Protein AF-A0A0B6Z342-F1 (afdb_monomer_lite)

Structure (mmCIF, N/CA/C/O backbone):
data_AF-A0A0B6Z342-F1
#
_entry.id   AF-A0A0B6Z342-F1
#
loop_
_atom_site.group_PDB
_atom_site.id
_atom_site.type_symbol
_atom_site.label_atom_id
_atom_site.label_alt_id
_atom_site.label_comp_id
_atom_site.label_asym_id
_atom_site.label_entity_id
_atom_site.label_seq_id
_atom_site.pdbx_PDB_ins_code
_atom_site.Cartn_x
_atom_site.Cartn_y
_atom_site.Cartn_z
_atom_site.occupancy
_atom_site.B_iso_or_equiv
_atom_site.auth_seq_id
_atom_site.auth_comp_id
_atom_site.auth_asym_id
_atom_site.auth_atom_id
_atom_site.pdbx_PDB_model_num
ATOM 1 N N . LYS A 1 1 ? -11.551 -9.378 20.019 1.00 58.78 1 LYS A N 1
ATOM 2 C CA . LYS A 1 1 ? -10.659 -10.471 19.553 1.00 58.78 1 LYS A CA 1
ATOM 3 C C . LYS A 1 1 ? -10.304 -10.308 18.070 1.00 58.78 1 LYS A C 1
ATOM 5 O O . LYS A 1 1 ? -9.128 -10.139 17.795 1.00 58.78 1 LYS A O 1
ATOM 10 N N . ALA A 1 2 ? -11.274 -10.222 17.149 1.00 72.44 2 ALA A N 1
ATOM 11 C CA . ALA A 1 2 ? -11.023 -10.016 15.709 1.00 72.44 2 ALA A CA 1
ATOM 12 C C . ALA A 1 2 ? -10.082 -8.834 15.377 1.00 72.44 2 ALA A C 1
ATOM 14 O O . ALA A 1 2 ? -9.137 -8.999 14.617 1.00 72.44 2 ALA A O 1
ATOM 15 N N . CYS A 1 3 ? -10.254 -7.671 16.014 1.00 70.94 3 CYS A N 1
ATOM 16 C CA . CYS A 1 3 ? -9.403 -6.509 15.731 1.00 70.94 3 CYS A CA 1
ATOM 17 C C . CYS A 1 3 ? -7.931 -6.668 16.178 1.00 70.94 3 CYS A C 1
ATOM 19 O O . CYS A 1 3 ? -7.059 -6.019 15.614 1.00 70.94 3 CYS A O 1
ATOM 21 N N . ILE A 1 4 ? -7.639 -7.544 17.151 1.00 78.00 4 ILE A N 1
ATOM 22 C CA . ILE A 1 4 ? -6.253 -7.856 17.558 1.00 78.00 4 ILE A CA 1
ATOM 23 C C . ILE A 1 4 ? -5.572 -8.691 16.473 1.00 78.00 4 ILE A C 1
ATOM 25 O O . ILE A 1 4 ? -4.423 -8.438 16.131 1.00 78.00 4 ILE A O 1
ATOM 29 N N . VAL A 1 5 ? -6.305 -9.649 15.899 1.00 83.44 5 VAL A N 1
ATOM 30 C CA . VAL A 1 5 ? -5.823 -10.470 14.784 1.00 83.44 5 VAL A CA 1
ATOM 31 C C . VAL A 1 5 ? -5.508 -9.581 13.579 1.00 83.44 5 VAL A C 1
ATOM 33 O O . VAL A 1 5 ? -4.425 -9.682 13.020 1.00 83.44 5 VAL A O 1
ATOM 36 N N . ILE A 1 6 ? -6.394 -8.637 13.247 1.00 79.88 6 ILE A N 1
ATOM 37 C CA . ILE A 1 6 ? -6.175 -7.670 12.157 1.00 79.88 6 ILE A CA 1
ATOM 38 C C . ILE A 1 6 ? -4.926 -6.803 12.409 1.00 79.88 6 ILE A C 1
ATOM 40 O O . ILE A 1 6 ? -4.119 -6.629 11.500 1.00 79.88 6 ILE A O 1
ATOM 44 N N . ALA A 1 7 ? -4.714 -6.308 13.638 1.00 80.62 7 ALA A N 1
ATOM 45 C CA . ALA A 1 7 ? -3.488 -5.576 13.982 1.00 80.62 7 ALA A CA 1
ATOM 46 C C . ALA A 1 7 ? -2.222 -6.428 13.804 1.00 80.62 7 ALA A C 1
ATOM 48 O O . ALA A 1 7 ? -1.232 -5.941 13.264 1.00 80.62 7 ALA A O 1
ATOM 49 N N . ALA A 1 8 ? -2.257 -7.694 14.232 1.00 85.19 8 ALA A N 1
ATOM 50 C CA . ALA A 1 8 ? -1.132 -8.611 14.074 1.00 85.19 8 ALA A CA 1
ATOM 51 C C . ALA A 1 8 ? -0.810 -8.863 12.592 1.00 85.19 8 ALA A C 1
ATOM 53 O O . ALA A 1 8 ? 0.356 -8.808 12.206 1.00 85.19 8 ALA A O 1
ATOM 54 N N . PHE A 1 9 ? -1.835 -9.052 11.753 1.00 86.00 9 PHE A N 1
ATOM 55 C CA . PHE A 1 9 ? -1.659 -9.173 10.305 1.00 86.00 9 PHE A CA 1
ATOM 56 C C . PHE A 1 9 ? -1.053 -7.910 9.687 1.00 86.00 9 PHE A C 1
ATOM 58 O O . PHE A 1 9 ? -0.141 -8.028 8.880 1.00 86.00 9 PHE A O 1
ATOM 65 N N . PHE A 1 10 ? -1.480 -6.707 10.087 1.00 82.50 10 PHE A N 1
ATOM 66 C CA . PHE A 1 10 ? -0.874 -5.474 9.569 1.00 82.50 10 PHE A CA 1
ATOM 67 C C . PHE A 1 10 ? 0.601 -5.323 9.940 1.00 82.50 10 PHE A C 1
ATOM 69 O O . PHE A 1 10 ? 1.393 -4.907 9.098 1.00 82.50 10 PHE A O 1
ATOM 76 N N . ILE A 1 11 ? 0.983 -5.695 11.164 1.00 87.25 11 ILE A N 1
ATOM 77 C CA . ILE A 1 11 ? 2.387 -5.672 11.591 1.00 87.25 11 ILE A CA 1
ATOM 78 C C . ILE A 1 11 ? 3.203 -6.696 10.791 1.00 87.25 11 ILE A C 1
ATOM 80 O O . ILE A 1 11 ? 4.267 -6.353 10.282 1.00 87.25 11 ILE A O 1
ATOM 84 N N . ALA A 1 12 ? 2.700 -7.924 10.630 1.00 89.75 12 ALA A N 1
ATOM 85 C CA . ALA A 1 12 ? 3.369 -8.954 9.836 1.00 89.75 12 ALA A CA 1
ATOM 86 C C . ALA A 1 12 ? 3.547 -8.519 8.370 1.00 89.75 12 ALA A C 1
ATOM 88 O O . ALA A 1 12 ? 4.659 -8.565 7.848 1.00 89.75 12 ALA A O 1
ATOM 89 N N . SER A 1 13 ? 2.487 -8.006 7.738 1.00 86.25 13 SER A N 1
ATOM 90 C CA . SER A 1 13 ? 2.534 -7.487 6.367 1.00 86.25 13 SER A CA 1
ATOM 91 C C . SER A 1 13 ? 3.505 -6.318 6.215 1.00 86.25 13 SER A C 1
ATOM 93 O O . SER A 1 13 ? 4.182 -6.225 5.194 1.00 86.25 13 SER A O 1
ATOM 95 N N . ALA A 1 14 ? 3.617 -5.444 7.220 1.00 85.94 14 ALA A N 1
ATOM 96 C CA . ALA A 1 14 ? 4.580 -4.349 7.203 1.00 85.94 14 ALA A CA 1
ATOM 97 C C . ALA A 1 14 ? 6.030 -4.855 7.169 1.00 85.94 14 ALA A C 1
ATOM 99 O O . ALA A 1 14 ? 6.818 -4.376 6.355 1.00 85.94 14 ALA A O 1
ATOM 100 N N . PHE A 1 15 ? 6.372 -5.854 7.990 1.00 89.44 15 PHE A N 1
ATOM 101 C CA . PHE A 1 15 ? 7.701 -6.472 7.953 1.00 89.44 15 PHE A CA 1
ATOM 102 C C . PHE A 1 15 ? 7.983 -7.146 6.609 1.00 89.44 15 PHE A C 1
ATOM 104 O O . PHE A 1 15 ? 9.066 -6.964 6.058 1.00 89.44 15 PHE A O 1
ATOM 111 N N . SER A 1 16 ? 7.012 -7.876 6.053 1.00 90.00 16 SER A N 1
ATOM 112 C CA . SER A 1 16 ? 7.158 -8.513 4.740 1.00 90.00 16 SER A CA 1
ATOM 113 C C . SER A 1 16 ? 7.351 -7.500 3.609 1.00 90.00 16 SER A C 1
ATOM 115 O O . SER A 1 16 ? 8.178 -7.733 2.732 1.00 90.00 16 SER A O 1
ATOM 117 N N . LEU A 1 17 ? 6.633 -6.371 3.637 1.00 85.50 17 LEU A N 1
ATOM 118 C CA . LEU A 1 17 ? 6.789 -5.287 2.662 1.00 85.50 17 LEU A CA 1
ATOM 119 C C . LEU A 1 17 ? 8.173 -4.652 2.745 1.00 85.50 17 LEU A C 1
ATOM 121 O O . LEU A 1 17 ? 8.848 -4.546 1.728 1.00 85.50 17 LEU A O 1
ATOM 125 N N . VAL A 1 18 ? 8.620 -4.288 3.950 1.00 88.50 18 VAL A N 1
ATOM 126 C CA . VAL A 1 18 ? 9.953 -3.705 4.146 1.00 88.50 18 VAL A CA 1
ATOM 127 C C . VAL A 1 18 ? 11.033 -4.684 3.695 1.00 88.50 18 VAL A C 1
ATOM 129 O O . VAL A 1 18 ? 11.907 -4.299 2.928 1.00 88.50 18 VAL A O 1
ATOM 132 N N . TYR A 1 19 ? 10.936 -5.957 4.090 1.00 89.00 19 TYR A N 1
ATOM 133 C CA . TYR A 1 19 ? 11.877 -6.992 3.666 1.00 89.00 19 TYR A CA 1
ATOM 134 C C . TYR A 1 19 ? 11.914 -7.146 2.141 1.00 89.00 19 TYR A C 1
ATOM 136 O O . TYR A 1 19 ? 12.997 -7.138 1.558 1.00 89.00 19 TYR A O 1
ATOM 144 N N . LYS A 1 20 ? 10.747 -7.228 1.485 1.00 84.56 20 LYS A N 1
ATOM 145 C CA . LYS A 1 20 ? 10.655 -7.333 0.023 1.00 84.56 20 LYS A CA 1
ATOM 146 C C . LYS A 1 20 ? 11.266 -6.111 -0.661 1.00 84.56 20 LYS A C 1
ATOM 148 O O . LYS A 1 20 ? 12.050 -6.284 -1.582 1.00 84.56 20 LYS A O 1
ATOM 153 N N . SER A 1 21 ? 10.960 -4.900 -0.199 1.00 85.00 21 SER A N 1
ATOM 154 C CA . SER A 1 21 ? 11.511 -3.667 -0.770 1.00 85.00 21 SER A CA 1
ATOM 155 C C . SER A 1 21 ? 13.015 -3.532 -0.548 1.00 85.00 21 SER A C 1
ATOM 157 O O . SER A 1 21 ? 13.714 -3.057 -1.433 1.00 85.00 21 SER A O 1
ATOM 159 N N . THR A 1 22 ? 13.535 -3.961 0.606 1.00 86.56 22 THR A N 1
ATOM 160 C CA . THR A 1 22 ? 14.983 -3.979 0.857 1.00 86.56 22 THR A CA 1
ATOM 161 C C . THR A 1 22 ? 15.681 -5.015 -0.017 1.00 86.56 22 THR A C 1
ATOM 163 O O . THR A 1 22 ? 16.715 -4.698 -0.594 1.00 86.56 22 THR A O 1
ATOM 166 N N . LYS A 1 23 ? 15.112 -6.221 -0.164 1.00 84.06 23 LYS A N 1
ATOM 167 C CA . LYS A 1 23 ? 15.653 -7.241 -1.071 1.00 84.06 23 LYS A CA 1
ATOM 168 C C . LYS A 1 23 ? 15.648 -6.739 -2.515 1.00 84.06 23 LYS A C 1
ATOM 170 O O . LYS A 1 23 ? 16.677 -6.814 -3.167 1.00 84.06 23 LYS A O 1
ATOM 175 N N . ALA A 1 24 ? 14.541 -6.140 -2.953 1.00 79.38 24 ALA A N 1
ATOM 176 C CA . ALA A 1 24 ? 14.407 -5.553 -4.283 1.00 79.38 24 ALA A CA 1
ATOM 177 C C . ALA A 1 24 ? 15.399 -4.413 -4.547 1.00 79.38 24 ALA A C 1
ATOM 179 O O . ALA A 1 24 ? 15.652 -4.118 -5.698 1.00 79.38 24 ALA A O 1
ATOM 180 N N . LEU A 1 25 ? 15.940 -3.758 -3.512 1.00 80.44 25 LEU A N 1
ATOM 181 C CA . LEU A 1 25 ? 16.964 -2.719 -3.658 1.00 80.44 25 LEU A CA 1
ATOM 182 C C . LEU A 1 25 ? 18.397 -3.280 -3.611 1.00 80.44 25 LEU A C 1
ATOM 184 O O . LEU A 1 25 ? 19.319 -2.638 -4.108 1.00 80.44 25 LEU A O 1
ATOM 188 N N . ALA A 1 26 ? 18.590 -4.416 -2.934 1.00 78.31 26 ALA A N 1
ATOM 189 C CA . ALA A 1 26 ? 19.896 -5.010 -2.647 1.00 78.31 26 ALA A CA 1
ATOM 190 C C . ALA A 1 26 ? 20.324 -6.028 -3.706 1.00 78.31 26 ALA A C 1
ATOM 192 O O . ALA A 1 26 ? 21.484 -6.030 -4.112 1.00 78.31 26 ALA A O 1
ATOM 193 N N . ASP A 1 27 ? 19.390 -6.858 -4.159 1.00 72.38 27 ASP A N 1
ATOM 194 C CA . ASP A 1 27 ? 19.562 -7.629 -5.374 1.00 72.38 27 ASP A CA 1
ATOM 195 C C . ASP A 1 27 ? 19.012 -6.773 -6.518 1.00 72.38 27 ASP A C 1
ATOM 197 O O . ASP A 1 27 ? 17.816 -6.481 -6.561 1.00 72.38 27 ASP A O 1
ATOM 201 N N . ASP A 1 28 ? 19.879 -6.384 -7.461 1.00 58.62 28 ASP A N 1
ATOM 202 C CA . ASP A 1 28 ? 19.474 -6.020 -8.827 1.00 58.62 28 ASP A CA 1
ATOM 203 C C . ASP A 1 28 ? 18.939 -7.308 -9.475 1.00 58.62 28 ASP A C 1
ATOM 205 O O . ASP A 1 28 ? 19.559 -7.890 -10.365 1.00 58.62 28 ASP A O 1
ATOM 209 N N . GLU A 1 29 ? 17.835 -7.841 -8.939 1.00 51.72 29 GLU A N 1
ATOM 210 C CA . GLU A 1 29 ? 17.063 -8.924 -9.526 1.00 51.72 29 GLU A CA 1
ATOM 211 C C . GLU A 1 29 ? 16.464 -8.336 -10.803 1.00 51.72 29 GLU A C 1
ATOM 213 O O . GLU A 1 29 ? 15.310 -7.914 -10.885 1.00 51.72 29 GLU A O 1
ATOM 218 N N . ARG A 1 30 ? 17.310 -8.298 -11.835 1.00 49.81 30 ARG A N 1
ATOM 219 C CA . ARG A 1 30 ? 16.904 -8.442 -13.218 1.00 49.81 30 ARG A CA 1
ATOM 220 C C . ARG A 1 30 ? 16.140 -9.753 -13.277 1.00 49.81 30 ARG A C 1
ATOM 222 O O . ARG A 1 30 ? 16.723 -10.800 -13.552 1.00 49.81 30 ARG A O 1
ATOM 229 N N . GLU A 1 31 ? 14.850 -9.703 -12.964 1.00 48.47 31 GLU A N 1
ATOM 230 C CA . GLU A 1 31 ? 13.886 -10.731 -13.335 1.00 48.47 31 GLU A CA 1
ATOM 231 C C . GLU A 1 31 ? 13.848 -10.775 -14.866 1.00 48.47 31 GLU A C 1
ATOM 233 O O . GLU A 1 31 ? 12.974 -10.226 -15.533 1.00 48.47 31 GLU A O 1
ATOM 238 N N . ASN A 1 32 ? 14.876 -11.407 -15.423 1.00 46.72 32 ASN A N 1
ATOM 239 C CA . ASN A 1 32 ? 14.887 -11.991 -16.742 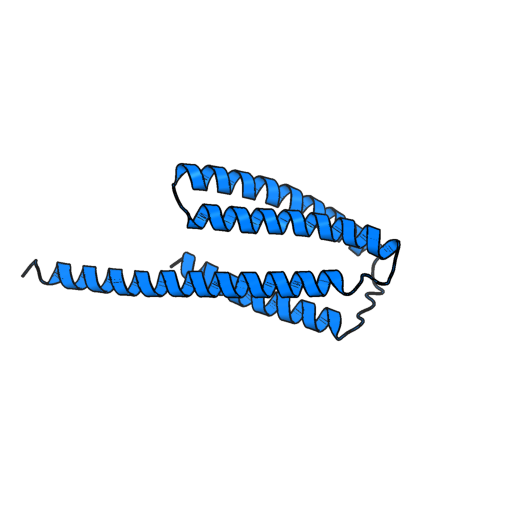1.00 46.72 32 ASN A CA 1
ATOM 240 C C . ASN A 1 32 ? 14.091 -13.287 -16.646 1.00 46.72 32 ASN A C 1
ATOM 242 O O . ASN A 1 32 ? 14.671 -14.357 -16.745 1.00 46.72 32 ASN A O 1
ATOM 246 N N . GLU A 1 33 ? 12.793 -13.204 -16.395 1.00 47.91 33 GLU A N 1
ATOM 247 C CA . GLU A 1 33 ? 11.887 -14.323 -16.608 1.00 47.91 33 GLU A CA 1
ATOM 248 C C . GLU A 1 33 ? 10.462 -13.762 -16.725 1.00 47.91 33 GLU A C 1
ATOM 250 O O . GLU A 1 33 ? 9.907 -13.184 -15.795 1.00 47.91 33 GLU A O 1
ATOM 255 N N . GLU A 1 34 ? 9.920 -13.911 -17.939 1.00 54.53 34 GLU A N 1
ATOM 256 C CA . GLU A 1 34 ? 8.505 -13.789 -18.302 1.00 54.53 34 GLU A CA 1
ATOM 257 C C . GLU A 1 34 ? 7.930 -12.361 -18.443 1.00 54.53 34 GLU A C 1
ATOM 259 O O . GLU A 1 34 ? 7.086 -11.908 -17.670 1.00 54.53 34 GLU A O 1
ATOM 264 N N . GLU A 1 35 ? 8.280 -11.678 -19.544 1.00 59.97 35 GLU A N 1
ATOM 265 C CA . GLU A 1 35 ? 7.536 -10.501 -20.045 1.00 59.97 35 GLU A CA 1
ATOM 266 C C . GLU A 1 35 ? 6.018 -10.789 -20.140 1.00 59.97 35 GLU A C 1
ATOM 268 O O . GLU A 1 35 ? 5.198 -9.931 -19.815 1.00 59.97 35 GLU A O 1
ATOM 273 N N . GLU A 1 36 ? 5.631 -12.031 -20.463 1.00 62.06 36 GLU A N 1
ATOM 274 C CA . GLU A 1 36 ? 4.231 -12.480 -20.465 1.00 62.06 36 GLU A CA 1
ATOM 275 C C . GLU A 1 36 ? 3.597 -12.515 -19.063 1.00 62.06 36 GLU A C 1
ATOM 277 O O . GLU A 1 36 ? 2.464 -12.054 -18.884 1.00 62.06 36 GLU A O 1
ATOM 282 N N . ALA A 1 37 ? 4.318 -12.994 -18.043 1.00 67.06 37 ALA A N 1
ATOM 283 C CA . ALA A 1 37 ? 3.823 -12.990 -16.667 1.00 67.06 37 ALA A CA 1
ATOM 284 C C . ALA A 1 37 ? 3.725 -11.569 -16.110 1.00 67.06 37 ALA A C 1
ATOM 286 O O . ALA A 1 37 ? 2.791 -11.266 -15.363 1.00 67.06 37 ALA A O 1
ATOM 287 N N . ARG A 1 38 ? 4.627 -10.666 -16.515 1.00 68.81 38 ARG A N 1
ATOM 288 C CA . ARG A 1 38 ? 4.551 -9.246 -16.148 1.00 68.81 38 ARG A CA 1
ATOM 289 C C . ARG A 1 38 ? 3.289 -8.588 -16.690 1.00 68.81 38 ARG A C 1
ATOM 291 O O . ARG A 1 38 ? 2.579 -7.958 -15.913 1.00 68.81 38 ARG A O 1
ATOM 298 N N . ILE A 1 39 ? 2.947 -8.810 -17.961 1.00 74.12 39 ILE A N 1
ATOM 299 C CA . ILE A 1 39 ? 1.706 -8.283 -18.560 1.00 74.12 39 ILE A CA 1
ATOM 300 C C . ILE A 1 39 ? 0.469 -8.828 -17.828 1.00 74.12 39 ILE A C 1
ATOM 302 O O . ILE A 1 39 ? -0.463 -8.079 -17.528 1.00 74.12 39 ILE A O 1
ATOM 306 N N . MET A 1 40 ? 0.455 -10.122 -17.488 1.00 77.81 40 MET A N 1
ATOM 307 C CA . MET A 1 40 ? -0.672 -10.723 -16.766 1.00 77.81 40 MET A CA 1
ATOM 308 C C . MET A 1 40 ? -0.798 -10.183 -15.333 1.00 77.81 40 MET A C 1
ATOM 310 O O . MET A 1 40 ? -1.907 -9.915 -14.865 1.00 77.81 40 MET A O 1
ATOM 314 N N . THR A 1 41 ? 0.328 -9.985 -14.647 1.00 80.56 41 THR A N 1
ATOM 315 C CA . THR A 1 41 ? 0.371 -9.436 -13.284 1.00 80.56 41 THR A CA 1
ATOM 316 C C . THR A 1 41 ? -0.049 -7.969 -13.263 1.00 80.56 41 THR A C 1
ATOM 318 O O . THR A 1 41 ? -0.764 -7.549 -12.354 1.00 80.56 41 THR A O 1
ATOM 321 N N . ASP A 1 42 ? 0.327 -7.206 -14.286 1.00 80.81 42 ASP A N 1
ATOM 322 C CA . ASP A 1 42 ? -0.033 -5.801 -14.445 1.00 80.81 42 ASP A CA 1
ATOM 323 C C . ASP A 1 42 ? -1.539 -5.619 -14.701 1.00 80.81 42 ASP A C 1
ATOM 325 O O . ASP A 1 42 ? -2.227 -4.892 -13.978 1.00 80.81 42 ASP A O 1
ATOM 329 N N . ALA A 1 43 ? -2.105 -6.397 -15.631 1.00 84.06 43 ALA A N 1
ATOM 330 C CA . ALA A 1 43 ? -3.548 -6.430 -15.873 1.00 84.06 43 ALA A CA 1
ATOM 331 C C . ALA A 1 43 ? -4.335 -6.866 -14.622 1.00 84.06 43 ALA A C 1
ATOM 333 O O . ALA A 1 43 ? -5.383 -6.296 -14.297 1.00 84.06 43 ALA A O 1
ATOM 334 N N . PHE A 1 44 ? -3.818 -7.852 -13.882 1.00 86.38 44 PHE A N 1
ATOM 335 C CA . PHE A 1 44 ? -4.408 -8.293 -12.621 1.00 86.38 44 PHE A CA 1
ATOM 336 C C . PHE A 1 44 ? -4.307 -7.221 -11.524 1.00 86.38 44 PHE A C 1
ATOM 338 O O . PHE A 1 44 ? -5.264 -7.028 -10.771 1.00 86.38 44 PHE A O 1
ATOM 345 N N . SER A 1 45 ? -3.197 -6.480 -11.454 1.00 87.19 45 SER A N 1
ATOM 346 C CA . SER A 1 45 ? -3.008 -5.350 -10.536 1.00 87.19 45 SER A CA 1
ATOM 347 C C . SER A 1 45 ? -3.999 -4.223 -10.825 1.00 87.19 45 SER A C 1
ATOM 349 O O . SER A 1 45 ? -4.664 -3.740 -9.907 1.00 87.19 45 SER A O 1
ATOM 351 N N . ALA A 1 46 ? -4.192 -3.865 -12.099 1.00 86.69 46 ALA A N 1
ATOM 352 C CA . ALA A 1 46 ? -5.190 -2.883 -12.514 1.00 86.69 46 ALA A CA 1
ATOM 353 C C . ALA A 1 46 ? -6.612 -3.323 -12.124 1.00 86.69 46 ALA A C 1
ATOM 355 O O . ALA A 1 46 ? -7.371 -2.546 -11.537 1.00 86.69 46 ALA A O 1
ATOM 356 N N . PHE A 1 47 ? -6.966 -4.589 -12.377 1.00 89.88 47 PHE A N 1
ATOM 357 C CA . PHE A 1 47 ? -8.256 -5.148 -11.968 1.00 89.88 47 PHE A CA 1
ATOM 358 C C . PHE A 1 47 ? -8.434 -5.118 -10.443 1.00 89.88 47 PHE A C 1
ATOM 360 O O . PHE A 1 47 ? -9.472 -4.680 -9.942 1.00 89.88 47 PHE A O 1
ATOM 367 N N . CYS A 1 48 ? -7.404 -5.513 -9.692 1.00 88.00 48 CYS A N 1
ATOM 368 C CA . CYS A 1 48 ? -7.390 -5.451 -8.234 1.00 88.00 48 CYS A CA 1
ATOM 369 C C . CYS A 1 48 ? -7.560 -4.009 -7.725 1.00 88.00 48 CYS A C 1
ATOM 371 O O . CYS A 1 48 ? -8.341 -3.777 -6.804 1.00 88.00 48 CYS A O 1
ATOM 373 N N . GLY A 1 49 ? -6.920 -3.029 -8.371 1.00 87.62 49 GLY A N 1
ATOM 374 C CA . GLY A 1 49 ? -7.082 -1.602 -8.086 1.00 87.62 49 GLY A CA 1
ATOM 375 C C . GLY A 1 49 ? -8.523 -1.119 -8.272 1.00 87.62 49 GLY A C 1
ATOM 376 O O . GLY A 1 49 ? -9.071 -0.455 -7.389 1.00 87.62 49 GLY A O 1
ATOM 377 N N . VAL A 1 50 ? -9.187 -1.516 -9.365 1.00 90.75 50 VAL A N 1
ATOM 378 C CA . VAL A 1 50 ? -10.612 -1.209 -9.606 1.00 90.75 50 VAL A CA 1
ATOM 379 C C . VAL A 1 50 ? -11.498 -1.833 -8.526 1.00 90.75 50 VAL A C 1
ATOM 381 O O . VAL A 1 50 ? -12.352 -1.155 -7.950 1.00 90.75 50 VAL A O 1
ATOM 384 N N . VAL A 1 51 ? -11.286 -3.111 -8.206 1.00 89.81 51 VAL A N 1
ATOM 385 C CA . VAL A 1 51 ? -12.044 -3.799 -7.150 1.00 89.81 51 VAL A CA 1
ATOM 386 C C . VAL A 1 51 ? -11.818 -3.123 -5.792 1.00 89.81 51 VAL A C 1
ATOM 388 O O . VAL A 1 51 ? -12.779 -2.878 -5.059 1.00 89.81 51 VAL A O 1
ATOM 391 N N . ALA A 1 52 ? -10.579 -2.742 -5.471 1.00 87.88 52 ALA A N 1
ATOM 392 C CA . ALA A 1 52 ? -10.236 -2.030 -4.243 1.00 87.88 52 ALA A CA 1
ATOM 393 C C . ALA A 1 52 ? -10.919 -0.656 -4.157 1.00 87.88 52 ALA A C 1
ATOM 395 O O . ALA A 1 52 ? -11.379 -0.276 -3.080 1.00 87.88 52 ALA A O 1
ATOM 396 N N . LEU A 1 53 ? -11.068 0.056 -5.277 1.00 91.25 53 LEU A N 1
ATOM 397 C CA . LEU A 1 53 ? -11.797 1.325 -5.348 1.00 91.25 53 LEU A CA 1
ATOM 398 C C . LEU A 1 53 ? -13.291 1.151 -5.015 1.00 91.25 53 LEU A C 1
ATOM 400 O O . LEU A 1 53 ? -13.872 1.947 -4.267 1.00 91.25 53 LEU A O 1
ATOM 404 N N . ILE A 1 54 ? -13.911 0.081 -5.525 1.00 89.38 54 ILE A N 1
ATOM 405 C CA . ILE A 1 54 ? -15.310 -0.267 -5.229 1.00 89.38 54 ILE A CA 1
ATOM 406 C C . ILE A 1 54 ? -15.453 -0.595 -3.739 1.00 89.38 54 ILE A C 1
ATOM 408 O O . ILE A 1 54 ? -16.317 -0.038 -3.057 1.00 89.38 54 ILE A O 1
ATOM 412 N N . VAL A 1 55 ? -14.565 -1.437 -3.202 1.00 86.44 55 VAL A N 1
ATOM 413 C CA . VAL A 1 55 ? -14.559 -1.803 -1.780 1.00 86.44 55 VAL A CA 1
ATOM 414 C C . VAL A 1 55 ? -14.344 -0.574 -0.891 1.00 86.44 55 VAL A C 1
ATOM 416 O O . VAL A 1 55 ? -15.052 -0.419 0.103 1.00 86.44 55 VAL A O 1
ATOM 419 N N . ALA A 1 56 ? -13.428 0.332 -1.244 1.00 88.31 56 ALA A N 1
ATOM 420 C CA . ALA A 1 56 ? -13.193 1.575 -0.510 1.00 88.31 56 ALA A CA 1
ATOM 421 C C . ALA A 1 56 ? -14.455 2.449 -0.459 1.00 88.31 56 ALA A C 1
ATOM 423 O O . ALA A 1 56 ? -14.833 2.936 0.607 1.00 88.31 56 ALA A O 1
ATOM 424 N N . SER A 1 57 ? -15.161 2.573 -1.585 1.00 89.06 57 SER A N 1
ATOM 425 C CA . SER A 1 57 ? -16.415 3.329 -1.686 1.00 89.06 57 SER A CA 1
ATOM 426 C C . SER A 1 57 ? -17.511 2.734 -0.790 1.00 89.06 57 SER A C 1
ATOM 428 O O . SER A 1 57 ? -18.192 3.457 -0.056 1.00 89.06 57 SER A O 1
ATOM 430 N N . VAL A 1 58 ? -17.632 1.402 -0.775 1.00 86.62 58 VAL A N 1
ATOM 431 C CA . VAL A 1 58 ? -18.545 0.676 0.120 1.00 86.62 58 VAL A CA 1
ATOM 432 C C . VAL A 1 58 ? -18.157 0.889 1.589 1.00 86.62 58 VAL A C 1
ATOM 434 O O . VAL A 1 58 ? -19.022 1.205 2.408 1.00 86.62 58 VAL A O 1
ATOM 437 N N . LYS A 1 59 ? -16.866 0.807 1.938 1.00 85.19 59 LYS A N 1
ATOM 438 C CA . LYS A 1 59 ? -16.379 1.061 3.305 1.00 85.19 59 LYS A CA 1
ATOM 439 C C . LYS A 1 59 ? -16.655 2.499 3.764 1.00 85.19 59 LYS A C 1
ATOM 441 O O . LYS A 1 59 ? -17.067 2.681 4.909 1.00 85.19 59 LYS A O 1
ATOM 446 N N . VAL A 1 60 ? -16.540 3.507 2.891 1.00 87.12 60 VAL A N 1
ATOM 447 C CA . VAL A 1 60 ? -16.929 4.896 3.217 1.00 87.12 60 VAL A CA 1
ATOM 448 C C . VAL A 1 60 ? -18.426 4.994 3.500 1.00 87.12 60 VAL A C 1
ATOM 450 O O . VAL A 1 60 ? -18.825 5.637 4.475 1.00 87.12 60 VAL A O 1
ATOM 453 N N . TYR A 1 61 ? -19.260 4.349 2.679 1.00 85.75 61 TYR A N 1
ATOM 454 C CA . TYR A 1 61 ? -20.708 4.325 2.885 1.00 85.75 61 TYR A CA 1
ATOM 455 C C . TYR A 1 61 ? -21.076 3.691 4.236 1.00 85.75 61 TYR A C 1
ATOM 457 O O . TYR A 1 61 ? -21.815 4.294 5.021 1.00 85.75 61 TYR A O 1
ATOM 465 N N . LEU A 1 62 ? -20.495 2.528 4.558 1.00 83.31 62 LEU A N 1
ATOM 466 C CA . LEU A 1 62 ? -20.668 1.890 5.865 1.00 83.31 62 LEU A CA 1
ATOM 467 C C . LEU A 1 62 ? -20.117 2.766 6.998 1.00 83.31 62 LEU A C 1
ATOM 469 O O . LEU A 1 62 ? -20.756 2.884 8.040 1.00 83.31 62 LEU A O 1
ATOM 473 N N . GLY A 1 63 ? -18.975 3.426 6.800 1.00 82.81 63 GLY A N 1
ATOM 474 C CA . GLY A 1 63 ? -18.317 4.247 7.817 1.00 82.81 63 GLY A CA 1
ATOM 475 C C . GLY A 1 63 ? -19.160 5.451 8.221 1.00 82.81 63 GLY A C 1
ATOM 476 O O . GLY A 1 63 ? -19.248 5.771 9.407 1.00 82.81 63 GLY A O 1
ATOM 477 N N . ARG A 1 64 ? -19.850 6.061 7.251 1.00 82.75 64 ARG A N 1
ATOM 478 C CA . ARG A 1 64 ? -20.819 7.140 7.490 1.00 82.75 64 ARG A CA 1
ATOM 479 C C . ARG A 1 64 ? -22.091 6.641 8.173 1.00 82.75 64 ARG A C 1
ATOM 481 O O . ARG A 1 64 ? -22.596 7.322 9.058 1.00 82.75 64 ARG A O 1
ATOM 488 N N . ARG A 1 65 ? -22.598 5.459 7.806 1.00 85.81 65 ARG A N 1
ATOM 489 C CA . ARG A 1 65 ? -23.805 4.875 8.424 1.00 85.81 65 ARG A CA 1
ATOM 490 C C . ARG A 1 65 ? -23.580 4.401 9.861 1.00 85.81 65 ARG A C 1
ATOM 492 O O . ARG A 1 65 ? -24.454 4.592 10.695 1.00 85.81 65 ARG A O 1
ATOM 499 N N . LEU A 1 66 ? -22.416 3.823 10.150 1.00 80.25 66 LEU A N 1
ATOM 500 C CA . LEU A 1 66 ? -22.032 3.318 11.475 1.00 80.25 66 LEU A CA 1
ATOM 501 C C . LEU A 1 66 ? -21.368 4.386 12.361 1.00 80.25 66 LEU A C 1
ATOM 503 O O . LEU A 1 66 ? -21.018 4.091 13.500 1.00 80.25 66 LEU A O 1
ATOM 507 N N . ASN A 1 67 ? -21.155 5.604 11.842 1.00 80.62 67 ASN A N 1
ATOM 508 C CA . ASN A 1 67 ? -20.462 6.708 12.520 1.00 80.62 67 ASN A CA 1
ATOM 509 C C . ASN A 1 67 ? -19.091 6.296 13.107 1.00 80.62 67 ASN A C 1
ATOM 511 O O . ASN A 1 67 ? -18.664 6.747 14.171 1.00 80.62 67 ASN A O 1
ATOM 515 N N . SER A 1 68 ? -18.394 5.393 12.407 1.00 75.00 68 SER A N 1
ATOM 516 C CA . SER A 1 68 ? -17.163 4.765 12.890 1.00 75.00 68 SER A CA 1
ATOM 517 C C . SER A 1 68 ? -15.936 5.396 12.241 1.00 75.00 68 SER A C 1
ATOM 519 O O . SER A 1 68 ? -15.625 5.155 11.072 1.00 75.00 68 SER A O 1
ATOM 521 N N . ARG A 1 69 ? -15.187 6.175 13.031 1.00 74.56 69 ARG A N 1
ATOM 522 C CA . ARG A 1 69 ? -13.923 6.804 12.602 1.00 74.56 69 ARG A CA 1
ATOM 523 C C . ARG A 1 69 ? -12.853 5.782 12.201 1.00 74.56 69 ARG A C 1
ATOM 525 O O . ARG A 1 69 ? -12.048 6.056 11.312 1.00 74.56 69 ARG A O 1
ATOM 532 N N . ALA A 1 70 ? -12.862 4.601 12.822 1.00 75.19 70 ALA A N 1
ATOM 533 C CA . ALA A 1 70 ? -11.942 3.515 12.487 1.00 75.19 70 ALA A CA 1
ATOM 534 C C . ALA A 1 70 ? -12.208 2.963 11.078 1.00 75.19 70 ALA A C 1
ATOM 536 O O . ALA A 1 70 ? -11.275 2.823 10.292 1.00 75.19 70 ALA A O 1
ATOM 537 N N . LEU A 1 71 ? -13.482 2.738 10.728 1.00 75.25 71 LEU A N 1
ATOM 538 C CA . LEU A 1 71 ? -13.860 2.233 9.405 1.00 75.25 71 LEU A CA 1
ATOM 539 C C . LEU A 1 71 ? -13.574 3.261 8.300 1.00 75.25 71 LEU A C 1
ATOM 541 O O . LEU A 1 71 ? -13.142 2.914 7.204 1.00 75.25 71 LEU A O 1
ATOM 545 N N . LEU A 1 72 ? -13.773 4.545 8.602 1.00 79.56 72 LEU A N 1
ATOM 546 C CA . LEU A 1 72 ? -13.499 5.635 7.668 1.00 79.56 72 LEU A CA 1
ATOM 547 C C . LEU A 1 72 ? -11.992 5.763 7.379 1.00 79.56 72 LEU A C 1
ATOM 549 O O . LEU A 1 72 ? -11.602 5.970 6.235 1.00 79.56 72 LEU A O 1
ATOM 553 N N . THR A 1 73 ? -11.147 5.541 8.390 1.00 80.44 73 THR A N 1
ATOM 554 C CA . THR A 1 73 ? -9.682 5.514 8.230 1.00 80.44 73 THR A CA 1
ATOM 555 C C . THR A 1 73 ? -9.233 4.313 7.388 1.00 80.44 73 THR A C 1
ATOM 557 O O . THR A 1 73 ? -8.436 4.479 6.470 1.00 80.44 73 THR A O 1
ATOM 560 N N . ASP A 1 74 ? -9.803 3.126 7.624 1.00 82.19 74 ASP A N 1
ATOM 561 C CA . ASP A 1 74 ? -9.553 1.920 6.811 1.00 82.19 74 ASP A CA 1
ATOM 562 C C . ASP A 1 74 ? -9.957 2.111 5.334 1.00 82.19 74 ASP A C 1
ATOM 564 O O . ASP A 1 74 ? -9.299 1.621 4.412 1.00 82.19 74 ASP A O 1
ATOM 568 N N . SER A 1 75 ? -11.005 2.903 5.095 1.00 86.38 75 SER A N 1
ATOM 569 C CA . SER A 1 75 ? -11.452 3.268 3.747 1.00 86.38 75 SER A CA 1
ATOM 570 C C . SER A 1 75 ? -10.418 4.131 3.017 1.00 86.38 75 SER A C 1
ATOM 572 O O . SER A 1 75 ? -10.124 3.873 1.854 1.00 86.38 75 SER A O 1
ATOM 574 N N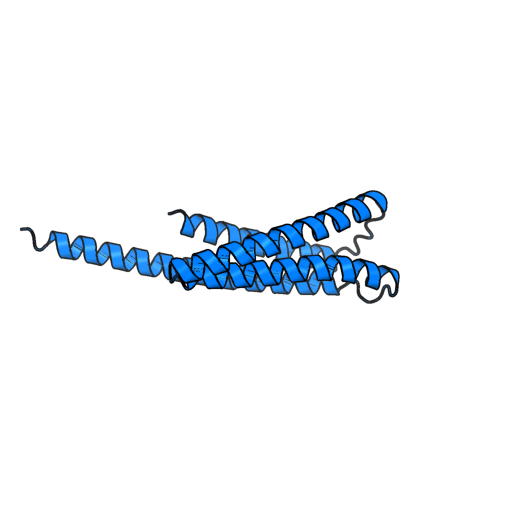 . ILE A 1 76 ? -9.835 5.129 3.696 1.00 85.19 76 ILE A N 1
ATOM 575 C CA . ILE A 1 76 ? -8.790 6.004 3.131 1.00 85.19 76 ILE A CA 1
ATOM 576 C C . ILE A 1 76 ? -7.540 5.188 2.790 1.00 85.19 76 ILE A C 1
ATOM 578 O O . ILE A 1 76 ? -6.989 5.347 1.705 1.00 85.19 76 ILE A O 1
ATOM 582 N N . ILE A 1 77 ? -7.128 4.274 3.672 1.00 85.94 77 ILE A N 1
ATOM 583 C CA . ILE A 1 77 ? -5.994 3.372 3.416 1.00 85.94 77 ILE A CA 1
ATOM 584 C C . ILE A 1 77 ? -6.267 2.507 2.178 1.00 85.94 77 ILE A C 1
ATOM 586 O O . ILE A 1 77 ? -5.396 2.354 1.325 1.00 85.94 77 ILE A O 1
ATOM 590 N N . THR A 1 78 ? -7.498 2.008 2.030 1.00 87.25 78 THR A N 1
ATOM 591 C CA . THR A 1 78 ? -7.903 1.233 0.846 1.00 87.25 78 THR A CA 1
ATOM 592 C C . THR A 1 78 ? -7.869 2.088 -0.434 1.00 87.25 78 THR A C 1
ATOM 594 O O . THR A 1 78 ? -7.410 1.612 -1.470 1.00 87.25 78 THR A O 1
ATOM 597 N N . TYR A 1 79 ? -8.282 3.362 -0.375 1.00 89.25 79 TYR A N 1
ATOM 598 C CA . TYR A 1 79 ? -8.176 4.291 -1.510 1.00 89.25 79 TYR A CA 1
ATOM 599 C C . TYR A 1 79 ? -6.728 4.524 -1.935 1.00 89.25 79 TYR A C 1
ATOM 601 O O . TYR A 1 79 ? -6.421 4.395 -3.119 1.00 89.25 79 TYR A O 1
ATOM 609 N N . VAL A 1 80 ? -5.846 4.831 -0.980 1.00 87.25 80 VAL A N 1
ATOM 610 C CA . VAL A 1 80 ? -4.414 5.021 -1.253 1.00 87.25 80 VAL A CA 1
ATOM 611 C C . VAL A 1 80 ? -3.828 3.752 -1.871 1.00 87.25 80 VAL A C 1
ATOM 613 O O . VAL A 1 80 ? -3.120 3.849 -2.866 1.00 87.25 80 VAL A O 1
ATOM 616 N N . GLY A 1 81 ? -4.199 2.571 -1.365 1.00 86.44 81 GLY A N 1
ATOM 617 C CA . GLY A 1 81 ? -3.821 1.287 -1.958 1.00 86.44 81 GLY A CA 1
ATOM 618 C C . GLY A 1 81 ? -4.261 1.140 -3.419 1.00 86.44 81 GLY A C 1
ATOM 619 O O . GLY A 1 81 ? -3.448 0.764 -4.254 1.00 86.44 81 GLY A O 1
ATOM 620 N N . SER A 1 82 ? -5.504 1.511 -3.756 1.00 88.62 82 SER A N 1
ATOM 621 C CA . SER A 1 82 ? -5.978 1.460 -5.151 1.00 88.62 82 SER A CA 1
ATOM 622 C C . SER A 1 82 ? -5.197 2.402 -6.071 1.00 88.62 82 SER A C 1
ATOM 624 O O . SER A 1 82 ? -4.820 2.010 -7.171 1.00 88.62 82 SER A O 1
ATOM 626 N N . ILE A 1 83 ? -4.901 3.622 -5.605 1.00 89.81 83 ILE A N 1
ATOM 627 C CA . ILE A 1 83 ? -4.129 4.608 -6.368 1.00 89.81 83 ILE A CA 1
ATOM 628 C C . ILE A 1 83 ? -2.714 4.080 -6.597 1.00 89.81 83 ILE A C 1
ATOM 630 O O . ILE A 1 83 ? -2.213 4.180 -7.710 1.00 89.81 83 ILE A O 1
ATOM 634 N N . MET A 1 84 ? -2.099 3.464 -5.585 1.00 86.38 84 MET A N 1
ATOM 635 C CA . MET A 1 84 ? -0.783 2.840 -5.728 1.00 86.38 84 MET A CA 1
ATOM 636 C C . MET A 1 84 ? -0.788 1.696 -6.745 1.00 86.38 84 MET A C 1
ATOM 638 O O . MET A 1 84 ? 0.143 1.616 -7.536 1.00 86.38 84 MET A O 1
ATOM 642 N N . SER A 1 85 ? -1.834 0.863 -6.802 1.00 86.31 85 SER A N 1
ATOM 643 C CA . SER A 1 85 ? -1.948 -0.175 -7.840 1.00 86.31 85 SER A CA 1
ATOM 644 C C . SER A 1 85 ? -1.983 0.416 -9.252 1.00 86.31 85 SER A C 1
ATOM 646 O O . SER A 1 85 ? -1.291 -0.084 -10.133 1.00 86.31 85 SER A O 1
ATOM 648 N N . PHE A 1 86 ? -2.718 1.513 -9.467 1.00 87.19 86 PHE A N 1
ATOM 649 C CA . PHE A 1 86 ? -2.720 2.209 -10.761 1.00 87.19 86 PHE A CA 1
ATOM 650 C C . PHE A 1 86 ? -1.390 2.907 -11.062 1.00 87.19 86 PHE A C 1
ATOM 652 O O . PHE A 1 86 ? -0.938 2.902 -12.203 1.00 87.19 86 PHE A O 1
ATOM 659 N N . LEU A 1 87 ? -0.749 3.497 -10.051 1.00 86.50 87 LEU A N 1
ATOM 660 C CA . LEU A 1 87 ? 0.571 4.109 -10.198 1.00 86.50 87 LEU A CA 1
ATOM 661 C C . LEU A 1 87 ? 1.657 3.073 -10.495 1.00 86.50 87 LEU A C 1
ATOM 663 O O . LEU A 1 87 ? 2.593 3.408 -11.206 1.00 86.50 87 LEU A O 1
ATOM 667 N N . GLY A 1 88 ? 1.527 1.839 -10.003 1.00 82.31 88 GLY A N 1
ATOM 668 C CA . GLY A 1 88 ? 2.424 0.734 -10.346 1.00 82.31 88 GLY A CA 1
ATOM 669 C C . GLY A 1 88 ? 2.351 0.379 -11.831 1.00 82.31 88 GLY A C 1
ATOM 670 O O . GLY A 1 88 ? 3.383 0.326 -12.490 1.00 82.31 88 GLY A O 1
ATOM 671 N N . VAL A 1 89 ? 1.133 0.259 -12.373 1.00 85.19 89 VAL A N 1
ATOM 672 C CA . VAL A 1 89 ? 0.885 0.026 -13.811 1.00 85.19 89 VAL A CA 1
ATOM 673 C C . VAL A 1 89 ? 1.490 1.149 -14.659 1.00 85.19 89 VAL A C 1
ATOM 675 O O . VAL A 1 89 ? 2.254 0.916 -15.593 1.00 85.19 89 VAL A O 1
ATOM 678 N N . LEU A 1 90 ? 1.209 2.402 -14.287 1.00 83.56 90 LEU A N 1
ATOM 679 C CA . LEU A 1 90 ? 1.772 3.571 -14.969 1.00 83.56 90 LEU A CA 1
ATOM 680 C C . LEU A 1 90 ? 3.296 3.662 -14.811 1.00 83.56 90 LEU A C 1
ATOM 682 O O . LEU A 1 90 ? 3.983 4.096 -15.730 1.00 83.56 90 LEU A O 1
ATOM 686 N N . GLY A 1 91 ? 3.826 3.260 -13.657 1.00 80.69 91 GLY A N 1
ATOM 687 C CA . GLY A 1 91 ? 5.256 3.211 -13.376 1.00 80.69 91 GLY A CA 1
ATOM 688 C C . GLY A 1 91 ? 5.979 2.181 -14.237 1.00 80.69 91 GLY A C 1
ATOM 689 O O . GLY A 1 91 ? 7.105 2.435 -14.649 1.00 80.69 91 GLY A O 1
ATOM 690 N N . LEU A 1 92 ? 5.317 1.073 -14.575 1.00 77.81 92 LEU A N 1
ATOM 691 C CA . LEU A 1 92 ? 5.815 0.048 -15.494 1.00 77.81 92 LEU A CA 1
ATOM 692 C C . LEU A 1 92 ? 5.921 0.575 -16.930 1.00 77.81 92 LEU A C 1
ATOM 694 O O . LEU A 1 92 ? 6.957 0.412 -17.576 1.00 77.81 92 LEU A O 1
ATOM 698 N N . GLU A 1 93 ? 4.892 1.283 -17.399 1.00 79.81 93 GLU A N 1
ATOM 699 C CA . GLU A 1 93 ? 4.914 1.957 -18.704 1.00 79.81 93 GLU A CA 1
ATOM 700 C C . GLU A 1 93 ? 6.020 3.031 -18.763 1.00 79.81 93 GLU A C 1
ATOM 702 O O . GLU A 1 93 ? 6.725 3.182 -19.765 1.00 79.81 93 GLU A O 1
ATOM 707 N N . LEU A 1 94 ? 6.228 3.749 -17.654 1.00 79.12 94 LEU A N 1
ATOM 708 C CA . LEU A 1 94 ? 7.271 4.768 -17.541 1.00 79.12 94 LEU A CA 1
ATOM 709 C C . LEU A 1 94 ? 8.679 4.158 -17.463 1.00 79.12 94 LEU A C 1
ATOM 711 O O . LEU A 1 94 ? 9.602 4.684 -18.079 1.00 79.12 94 LEU A O 1
ATOM 715 N N . TYR A 1 95 ? 8.837 3.030 -16.767 1.00 72.81 95 TYR A N 1
ATOM 716 C CA . TYR A 1 95 ? 10.089 2.275 -16.676 1.00 72.81 95 TYR A CA 1
ATOM 717 C C . TYR A 1 95 ? 10.543 1.768 -18.049 1.00 72.81 95 TYR A C 1
ATOM 719 O O . TYR A 1 95 ? 11.719 1.849 -18.390 1.00 72.81 95 TYR A O 1
ATOM 727 N N . ARG A 1 96 ? 9.592 1.344 -18.891 1.00 72.00 96 ARG A N 1
ATOM 728 C CA . ARG A 1 96 ? 9.856 0.956 -20.283 1.00 72.00 96 ARG A CA 1
ATOM 729 C C . ARG A 1 96 ? 10.369 2.126 -21.140 1.00 72.00 96 ARG A C 1
ATOM 731 O O . ARG A 1 96 ? 11.035 1.893 -22.146 1.00 72.00 96 ARG A O 1
ATOM 738 N N . SER A 1 97 ? 10.065 3.367 -20.749 1.00 76.69 97 SER A N 1
ATOM 739 C CA . SER A 1 97 ? 10.519 4.583 -21.438 1.00 76.69 97 SER A CA 1
ATOM 740 C C . SER A 1 97 ? 11.849 5.127 -20.901 1.00 76.69 97 SER A C 1
ATOM 742 O O . SER A 1 97 ? 12.642 5.647 -21.683 1.00 76.69 97 SER A O 1
ATOM 744 N N . ASP A 1 98 ? 12.110 5.011 -19.595 1.00 73.38 98 ASP A N 1
ATOM 745 C CA . ASP A 1 98 ? 13.340 5.484 -18.949 1.00 73.38 98 ASP A CA 1
ATOM 746 C C . ASP A 1 98 ? 13.744 4.553 -17.786 1.00 73.38 98 ASP A C 1
ATOM 748 O O . ASP A 1 98 ? 13.089 4.483 -16.745 1.00 73.38 98 ASP A O 1
ATOM 752 N N . ASP A 1 99 ? 14.886 3.879 -17.927 1.00 69.31 99 ASP A N 1
ATOM 753 C CA . ASP A 1 99 ? 15.369 2.820 -17.016 1.00 69.31 99 ASP A CA 1
ATOM 754 C C . ASP A 1 99 ? 15.843 3.355 -15.639 1.00 69.31 99 ASP A C 1
ATOM 756 O O . ASP A 1 99 ? 16.210 2.617 -14.728 1.00 69.31 99 ASP A O 1
ATOM 760 N N . ARG A 1 100 ? 15.861 4.683 -15.456 1.00 69.19 100 ARG A N 1
ATOM 761 C CA . ARG A 1 100 ? 16.409 5.348 -14.255 1.00 69.19 100 ARG A CA 1
ATOM 762 C C . ARG A 1 100 ? 15.454 5.367 -13.062 1.00 69.19 100 ARG A C 1
ATOM 764 O O . ARG A 1 100 ? 15.846 5.818 -11.988 1.00 69.19 100 ARG A O 1
ATOM 771 N N . VAL A 1 101 ? 14.210 4.923 -13.238 1.00 73.75 101 VAL A N 1
ATOM 772 C CA . VAL A 1 101 ? 13.122 5.077 -12.251 1.00 73.75 101 VAL A CA 1
ATOM 773 C C . VAL A 1 101 ? 12.884 3.800 -11.423 1.00 73.75 101 VAL A C 1
ATOM 775 O O . VAL A 1 101 ? 11.945 3.724 -10.639 1.00 73.75 101 VAL A O 1
ATOM 778 N N . TRP A 1 102 ? 13.760 2.800 -11.541 1.00 74.00 102 TRP A N 1
ATOM 779 C CA . TRP A 1 102 ? 13.622 1.479 -10.911 1.00 74.00 102 TRP A CA 1
ATOM 780 C C . TRP A 1 102 ? 13.459 1.497 -9.376 1.00 74.00 102 TRP A C 1
ATOM 782 O O . TRP A 1 102 ? 12.701 0.714 -8.812 1.00 74.00 102 TRP A O 1
ATOM 792 N N . TYR A 1 103 ? 14.102 2.439 -8.680 1.00 77.19 103 TYR A N 1
ATOM 793 C CA . TYR A 1 103 ? 14.056 2.520 -7.212 1.00 77.19 103 TYR A CA 1
ATOM 794 C C . TYR A 1 103 ? 12.707 3.009 -6.656 1.00 77.19 103 TYR A C 1
ATOM 796 O O . TYR A 1 103 ? 12.474 2.955 -5.445 1.00 77.19 103 TYR A O 1
ATOM 804 N N . LEU A 1 104 ? 11.831 3.542 -7.510 1.00 78.38 104 LEU A N 1
ATOM 805 C CA . LEU A 1 104 ? 10.614 4.225 -7.084 1.00 78.38 104 LEU A CA 1
ATOM 806 C C . LEU A 1 104 ? 9.6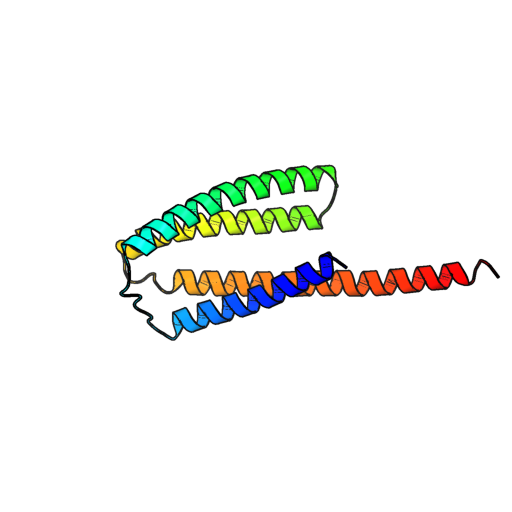33 3.246 -6.420 1.00 78.38 104 LEU A C 1
ATOM 808 O O . LEU A 1 104 ? 9.130 3.543 -5.336 1.00 78.38 104 LEU A O 1
ATOM 812 N N . ASP A 1 105 ? 9.439 2.057 -7.000 1.00 79.12 105 ASP A N 1
ATOM 813 C CA . ASP A 1 105 ? 8.567 1.009 -6.444 1.00 79.12 105 ASP A CA 1
ATOM 814 C C . ASP A 1 105 ? 9.058 0.530 -5.065 1.00 79.12 105 ASP A C 1
ATOM 816 O O . ASP A 1 105 ? 8.286 0.427 -4.108 1.00 79.12 105 ASP A O 1
ATOM 820 N N . ALA A 1 106 ? 10.376 0.367 -4.908 1.00 83.00 106 ALA A N 1
ATOM 821 C CA . ALA A 1 106 ? 10.983 -0.015 -3.637 1.00 83.00 106 ALA A CA 1
ATOM 822 C C . ALA A 1 106 ? 10.801 1.058 -2.544 1.00 83.00 106 ALA A C 1
ATOM 824 O O . ALA A 1 106 ? 10.485 0.724 -1.398 1.00 83.00 106 ALA A O 1
ATOM 825 N N . ILE A 1 107 ? 10.937 2.350 -2.877 1.00 85.62 107 ILE A N 1
ATOM 826 C CA . ILE A 1 107 ? 10.670 3.449 -1.932 1.00 85.62 107 ILE A CA 1
ATOM 827 C C . ILE A 1 107 ? 9.188 3.482 -1.542 1.00 85.62 107 ILE A C 1
ATOM 829 O O . ILE A 1 107 ? 8.871 3.604 -0.355 1.00 85.62 107 ILE A O 1
ATOM 833 N N . PHE A 1 108 ? 8.274 3.326 -2.503 1.00 82.88 108 PHE A N 1
ATOM 834 C CA . PHE A 1 108 ? 6.838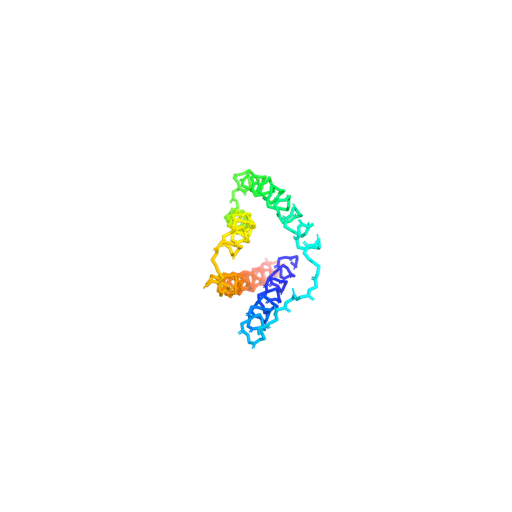 3.272 -2.222 1.00 82.88 108 PHE A CA 1
ATOM 835 C C . PHE A 1 108 ? 6.469 2.088 -1.322 1.00 82.88 108 PHE A C 1
ATOM 837 O O . PHE A 1 108 ? 5.715 2.267 -0.360 1.00 82.88 108 PHE A O 1
ATOM 844 N N . GLY A 1 109 ? 7.045 0.909 -1.567 1.00 83.56 109 GLY A N 1
ATOM 845 C CA . GLY A 1 109 ? 6.871 -0.270 -0.721 1.00 83.56 109 GLY A CA 1
ATOM 846 C C . GLY A 1 109 ? 7.371 -0.056 0.712 1.00 83.56 109 GLY A C 1
ATOM 847 O O . GLY A 1 109 ? 6.644 -0.360 1.664 1.00 83.56 109 GLY A O 1
ATOM 848 N N . MET A 1 110 ? 8.541 0.570 0.892 1.00 86.50 110 MET A N 1
ATOM 849 C CA . MET A 1 110 ? 9.056 0.939 2.219 1.00 86.50 110 MET A CA 1
ATOM 850 C C . MET A 1 110 ? 8.152 1.948 2.935 1.00 86.50 110 MET A C 1
ATOM 852 O O . MET A 1 110 ? 7.833 1.762 4.112 1.00 86.50 110 MET A O 1
ATOM 856 N N . CYS A 1 111 ? 7.696 2.996 2.241 1.00 85.69 111 CYS A N 1
ATOM 857 C CA . CYS A 1 111 ? 6.773 3.980 2.805 1.00 85.69 111 CYS A CA 1
ATOM 858 C C . CYS A 1 111 ? 5.441 3.336 3.218 1.00 85.69 111 CYS A C 1
ATOM 860 O O . CYS A 1 111 ? 4.949 3.592 4.318 1.00 85.69 111 CYS A O 1
ATOM 862 N N . CYS A 1 112 ? 4.874 2.471 2.373 1.00 84.00 112 CYS A N 1
ATOM 863 C CA . CYS A 1 112 ? 3.636 1.750 2.663 1.00 84.00 112 CYS A CA 1
ATOM 864 C C . CYS A 1 112 ? 3.798 0.808 3.869 1.00 84.00 112 CYS A C 1
ATOM 866 O O . CYS A 1 112 ? 2.964 0.817 4.778 1.00 84.00 112 CYS A O 1
ATOM 868 N N . GLY A 1 113 ? 4.908 0.064 3.933 1.00 85.81 113 GLY A N 1
ATOM 869 C CA . GLY A 1 113 ? 5.255 -0.786 5.072 1.00 85.81 113 GLY A CA 1
ATOM 870 C C . GLY A 1 113 ? 5.378 0.005 6.378 1.00 85.81 113 GLY A C 1
ATOM 871 O O . GLY A 1 113 ? 4.770 -0.366 7.382 1.00 85.81 113 GLY A O 1
ATOM 872 N N . ALA A 1 114 ? 6.077 1.144 6.362 1.00 86.12 114 ALA A N 1
ATOM 873 C CA . ALA A 1 114 ? 6.201 2.019 7.529 1.00 86.12 114 ALA A CA 1
ATOM 874 C C . ALA A 1 114 ? 4.838 2.562 7.997 1.00 86.12 114 ALA A C 1
ATOM 876 O O . ALA A 1 114 ? 4.539 2.555 9.194 1.00 86.12 114 ALA A O 1
ATOM 877 N N . PHE A 1 115 ? 3.977 2.973 7.062 1.00 84.25 115 PHE A N 1
ATOM 878 C CA . PHE A 1 115 ? 2.612 3.395 7.376 1.00 84.25 115 PHE A CA 1
ATOM 879 C C . PHE A 1 115 ? 1.799 2.264 8.020 1.00 84.25 115 PHE A C 1
ATOM 881 O O . PHE A 1 115 ? 1.219 2.470 9.089 1.00 84.25 115 PHE A O 1
ATOM 888 N N . LEU A 1 116 ? 1.783 1.068 7.420 1.00 83.50 116 LEU A N 1
ATOM 889 C CA . LEU A 1 116 ? 1.080 -0.106 7.956 1.00 83.50 116 LEU A CA 1
ATOM 890 C C . LEU A 1 116 ? 1.576 -0.491 9.352 1.00 83.50 116 LEU A C 1
ATOM 892 O O . LEU A 1 116 ? 0.766 -0.838 10.211 1.00 83.50 116 LEU A O 1
ATOM 896 N N . PHE A 1 117 ? 2.878 -0.366 9.608 1.00 85.25 117 PHE A N 1
ATOM 897 C CA . PHE A 1 117 ? 3.461 -0.629 10.919 1.00 85.25 117 PHE A CA 1
ATOM 898 C C . PHE A 1 117 ? 2.948 0.349 11.985 1.00 85.25 117 PHE A C 1
ATOM 900 O O . PHE A 1 117 ? 2.464 -0.073 13.038 1.00 85.25 117 PHE A O 1
ATOM 907 N N . ILE A 1 118 ? 2.984 1.656 11.699 1.00 85.81 118 ILE A N 1
ATOM 908 C CA . ILE A 1 118 ? 2.487 2.697 12.614 1.00 85.81 118 ILE A CA 1
ATOM 909 C C . ILE A 1 118 ? 0.985 2.516 12.869 1.00 85.81 118 ILE A C 1
ATOM 911 O O . ILE A 1 118 ? 0.534 2.607 14.014 1.00 85.81 118 ILE A O 1
ATOM 915 N N . PHE A 1 119 ? 0.202 2.221 11.827 1.00 80.19 119 PHE A N 1
ATOM 916 C CA . PHE A 1 119 ? -1.228 1.948 11.964 1.00 80.19 119 PHE A CA 1
ATOM 917 C C . PHE A 1 119 ? -1.503 0.685 12.785 1.00 80.19 119 PHE A C 1
ATOM 919 O O . PHE A 1 119 ? -2.343 0.726 13.686 1.00 80.19 119 PHE A O 1
ATOM 926 N N . GLY A 1 120 ? -0.777 -0.405 12.527 1.00 82.12 120 GLY A N 1
ATOM 927 C CA . GLY A 1 120 ? -0.873 -1.654 13.281 1.00 82.12 120 GLY A CA 1
ATOM 928 C C . GLY A 1 120 ? -0.581 -1.451 14.767 1.00 82.12 120 GLY A C 1
ATOM 929 O O . GLY A 1 120 ? -1.376 -1.867 15.611 1.00 82.12 120 GLY A O 1
ATOM 930 N N . LEU A 1 121 ? 0.492 -0.722 15.096 1.00 85.69 121 LEU A N 1
ATOM 931 C CA . LEU A 1 121 ? 0.839 -0.367 16.476 1.00 85.69 121 LEU A CA 1
ATOM 932 C C . LEU A 1 121 ? -0.221 0.516 17.136 1.00 85.69 121 LEU A C 1
ATOM 934 O O . LEU A 1 121 ? -0.646 0.236 18.257 1.00 85.69 121 LEU A O 1
ATOM 938 N N . LYS A 1 122 ? -0.689 1.564 16.450 1.00 82.56 122 LYS A N 1
ATOM 939 C CA . LYS A 1 122 ? -1.718 2.461 16.987 1.00 82.56 122 LYS A CA 1
ATOM 940 C C . LYS A 1 122 ? -3.017 1.709 17.281 1.00 82.56 122 LYS A C 1
ATOM 942 O O . LYS A 1 122 ? -3.613 1.918 18.339 1.00 82.56 122 LYS A O 1
ATOM 947 N N . LEU A 1 123 ? -3.427 0.807 16.384 1.00 77.56 123 LEU A N 1
ATOM 948 C CA . LEU A 1 123 ? -4.595 -0.047 16.585 1.00 77.56 123 LEU A CA 1
ATOM 949 C C . LEU A 1 123 ? -4.383 -0.973 17.790 1.00 77.56 123 LEU A C 1
ATOM 951 O O . LEU A 1 123 ? -5.239 -1.044 18.668 1.00 77.56 123 LEU A O 1
ATOM 955 N N . LEU A 1 124 ? -3.223 -1.631 17.878 1.00 81.69 124 LEU A N 1
ATOM 956 C CA . LEU A 1 124 ? -2.891 -2.544 18.972 1.00 81.69 124 LEU A CA 1
ATOM 957 C C . LEU A 1 124 ? -2.925 -1.844 20.339 1.00 81.69 124 LEU A C 1
ATOM 959 O O . LEU A 1 124 ? -3.527 -2.364 21.281 1.00 81.69 124 LEU A O 1
ATOM 963 N N . ILE A 1 125 ? -2.340 -0.648 20.445 1.00 83.12 125 ILE A N 1
ATOM 964 C CA . ILE A 1 125 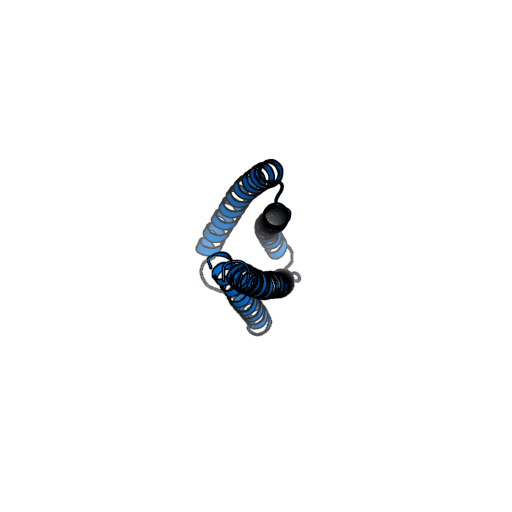? -2.331 0.157 21.676 1.00 83.12 125 ILE A CA 1
ATOM 965 C C . ILE A 1 125 ? -3.754 0.568 22.059 1.00 83.12 125 ILE A C 1
ATOM 967 O O . ILE A 1 125 ? -4.155 0.382 23.209 1.00 83.12 125 ILE A O 1
ATOM 971 N N . GLN A 1 126 ? -4.540 1.077 21.106 1.00 79.31 126 GLN A N 1
ATOM 972 C CA . GLN A 1 126 ? -5.913 1.508 21.367 1.00 79.31 126 GLN A CA 1
ATOM 973 C C . GLN A 1 126 ? -6.776 0.347 21.884 1.00 79.31 126 GLN A C 1
ATOM 975 O O . GLN A 1 126 ? -7.528 0.513 22.843 1.00 79.31 126 GLN A O 1
ATOM 980 N N . LEU A 1 127 ? -6.634 -0.848 21.306 1.00 77.19 127 LEU A N 1
ATOM 981 C CA . LEU A 1 127 ? -7.383 -2.024 21.749 1.00 77.19 127 LEU A CA 1
ATOM 982 C C . LEU A 1 127 ? -6.904 -2.572 23.090 1.00 77.19 127 LEU A C 1
ATOM 984 O O . LEU A 1 127 ? -7.729 -2.996 23.895 1.00 77.19 127 LEU A O 1
ATOM 988 N N . THR A 1 128 ? -5.597 -2.555 23.342 1.00 79.38 128 THR A N 1
ATOM 989 C CA . THR A 1 128 ? -5.027 -3.023 24.612 1.00 79.38 128 THR A CA 1
ATOM 990 C C . THR A 1 128 ? -5.449 -2.106 25.762 1.00 79.38 128 THR A C 1
ATOM 992 O O . THR A 1 128 ? -5.847 -2.585 26.823 1.00 79.38 128 THR A O 1
ATOM 995 N N . CYS A 1 129 ? -5.453 -0.789 25.533 1.00 75.38 129 CYS A N 1
ATOM 996 C CA . CYS A 1 129 ? -5.895 0.199 26.514 1.00 75.38 129 CYS A CA 1
ATOM 997 C C . CYS A 1 129 ? -7.408 0.091 26.794 1.00 75.38 129 CYS A C 1
ATOM 999 O O . CYS A 1 129 ? -7.817 0.038 27.953 1.00 75.38 129 CYS A O 1
ATOM 1001 N N . LEU A 1 130 ? -8.242 -0.059 25.754 1.00 67.06 130 LEU A N 1
ATOM 1002 C CA . LEU A 1 130 ? -9.685 -0.291 25.925 1.00 67.06 130 LEU A CA 1
ATOM 1003 C C . LEU A 1 130 ? -10.002 -1.626 26.609 1.00 67.06 130 LEU A C 1
ATOM 1005 O O . LEU A 1 130 ? -10.929 -1.695 27.414 1.00 67.06 130 LEU A O 1
ATOM 1009 N N . TYR A 1 131 ? -9.241 -2.685 26.318 1.00 64.75 131 TYR A N 1
ATOM 1010 C CA . TYR A 1 131 ? -9.407 -3.975 26.989 1.00 64.75 131 TYR A CA 1
ATOM 1011 C C . TYR A 1 131 ? -9.108 -3.871 28.488 1.00 64.75 131 TYR A C 1
ATOM 1013 O O . TYR A 1 131 ? -9.838 -4.436 29.301 1.00 64.75 131 TYR A O 1
ATOM 1021 N N . LYS A 1 132 ? -8.075 -3.104 28.858 1.00 65.56 132 LYS A N 1
ATOM 1022 C CA . LYS A 1 132 ? -7.742 -2.833 30.259 1.00 65.56 132 LYS A CA 1
ATOM 1023 C C . LYS A 1 132 ? -8.871 -2.078 30.969 1.00 65.56 132 LYS A C 1
ATOM 1025 O O . LYS A 1 132 ? -9.243 -2.479 32.064 1.00 65.56 132 LYS A O 1
ATOM 1030 N N . ASN A 1 133 ? -9.454 -1.062 30.329 1.00 64.12 133 ASN A N 1
ATOM 1031 C CA . ASN A 1 133 ? -10.527 -0.261 30.930 1.00 64.12 133 ASN A CA 1
ATOM 1032 C C . ASN A 1 133 ? -11.824 -1.058 31.138 1.00 64.12 133 ASN A C 1
ATOM 1034 O O . ASN A 1 133 ? -12.390 -1.027 32.225 1.00 64.12 133 ASN A O 1
ATOM 1038 N N . LYS A 1 134 ? -12.239 -1.858 30.143 1.00 60.03 134 LYS A N 1
ATOM 1039 C CA . LYS A 1 134 ? -13.4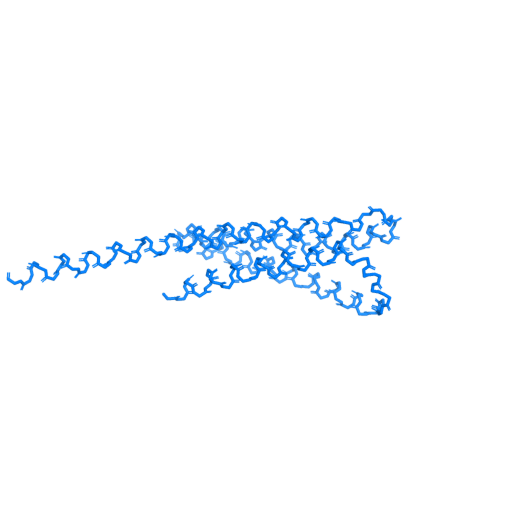22 -2.726 30.279 1.00 60.03 134 LYS A CA 1
ATOM 1040 C C . LYS A 1 134 ? -13.282 -3.747 31.404 1.00 60.03 134 LYS A C 1
ATOM 1042 O O . LYS A 1 134 ? -14.271 -4.063 32.052 1.00 60.03 134 LYS A O 1
ATOM 1047 N N . LYS A 1 135 ? -12.070 -4.271 31.618 1.00 62.12 135 LYS A N 1
ATOM 1048 C CA . LYS A 1 135 ? -11.801 -5.209 32.711 1.00 62.12 135 LYS A CA 1
ATOM 1049 C C . LYS A 1 135 ? -11.967 -4.534 34.078 1.00 62.12 135 LYS A C 1
ATOM 1051 O O . LYS A 1 135 ? -12.469 -5.173 34.992 1.00 62.12 135 LYS A O 1
ATOM 1056 N N . THR A 1 136 ? -11.589 -3.263 34.205 1.00 58.66 136 THR A N 1
ATOM 1057 C CA . THR A 1 136 ? -11.771 -2.485 35.439 1.00 58.66 136 THR A CA 1
ATOM 1058 C C . THR A 1 136 ? -13.246 -2.178 35.712 1.00 58.66 136 THR A C 1
ATOM 1060 O O . THR A 1 136 ? -13.692 -2.387 36.832 1.00 58.66 136 THR A O 1
ATOM 1063 N N . GLU A 1 137 ? -14.030 -1.774 34.704 1.00 59.00 137 GLU A N 1
ATOM 1064 C CA . GLU A 1 137 ? -15.482 -1.552 34.866 1.00 59.00 137 GLU A CA 1
ATOM 1065 C C . GLU A 1 137 ? -16.239 -2.833 35.244 1.00 59.00 137 GLU A C 1
ATOM 1067 O O . GLU A 1 137 ? -17.134 -2.787 36.078 1.00 59.00 137 GLU A O 1
ATOM 1072 N N . SER A 1 138 ? -15.864 -3.993 34.689 1.00 58.19 138 SER A N 1
ATOM 1073 C CA . SER A 1 138 ? -16.492 -5.273 35.057 1.00 58.19 138 SER A CA 1
ATOM 1074 C C . SER A 1 138 ? -16.137 -5.766 36.461 1.00 58.19 138 SER A C 1
ATOM 1076 O O . SER A 1 138 ? -16.850 -6.606 36.990 1.00 58.19 138 SER A O 1
ATOM 1078 N N . VAL A 1 139 ? -15.024 -5.296 37.032 1.00 57.12 139 VAL A N 1
ATOM 1079 C CA . VAL A 1 139 ? -14.662 -5.593 38.427 1.00 57.12 139 VAL A CA 1
ATOM 1080 C C . VAL A 1 139 ? -15.400 -4.635 39.358 1.00 57.12 139 VAL A C 1
ATOM 1082 O O . VAL A 1 139 ? -15.955 -5.081 40.346 1.00 57.12 139 VAL A O 1
ATOM 1085 N N . LEU A 1 140 ? -15.506 -3.355 38.989 1.00 54.62 140 LEU A N 1
ATOM 1086 C CA . LEU A 1 140 ? -16.210 -2.354 39.791 1.00 54.62 140 LEU A CA 1
ATOM 1087 C C . LEU A 1 140 ? -17.720 -2.630 39.898 1.00 54.62 140 LEU A C 1
ATOM 1089 O O . LEU A 1 140 ? -18.289 -2.456 40.961 1.00 54.62 140 LEU A O 1
ATOM 1093 N N . HIS A 1 141 ? -18.358 -3.117 38.828 1.00 51.84 141 HIS A N 1
ATOM 1094 C CA . HIS A 1 141 ? -19.776 -3.500 38.871 1.00 51.84 141 HIS A CA 1
ATOM 1095 C C . HIS A 1 141 ? -20.050 -4.830 39.587 1.00 51.84 141 HIS A C 1
ATOM 1097 O O . HIS A 1 141 ? -21.207 -5.124 39.851 1.00 51.84 141 HIS A O 1
ATOM 1103 N N . ALA A 1 142 ? -19.022 -5.635 39.871 1.00 53.75 142 ALA A N 1
ATOM 1104 C CA . ALA A 1 142 ? -19.174 -6.852 40.666 1.00 53.75 142 ALA A CA 1
ATOM 1105 C C . ALA A 1 142 ? -19.103 -6.574 42.179 1.00 53.75 142 ALA A C 1
ATOM 1107 O O . ALA A 1 142 ? -19.539 -7.418 42.947 1.00 53.75 142 ALA A O 1
ATOM 1108 N N . ASP A 1 143 ? -18.586 -5.408 42.589 1.00 52.00 143 ASP A N 1
ATOM 1109 C CA . ASP A 1 143 ? -18.522 -4.978 43.994 1.00 52.00 143 ASP A CA 1
ATOM 1110 C C . ASP A 1 143 ? -19.793 -4.219 44.453 1.00 52.00 143 ASP A C 1
ATOM 1112 O O . ASP A 1 143 ? -19.966 -3.999 45.646 1.00 52.00 143 ASP A O 1
ATOM 1116 N N . ASP A 1 144 ? -20.686 -3.815 43.536 1.00 53.00 144 ASP A N 1
ATOM 1117 C CA . ASP A 1 144 ? -21.961 -3.136 43.861 1.00 53.00 144 ASP A CA 1
ATOM 1118 C C . ASP A 1 144 ? -23.141 -4.116 44.083 1.00 53.00 144 ASP A C 1
ATOM 1120 O O . ASP A 1 144 ? -24.233 -3.683 44.456 1.00 53.00 144 ASP A O 1
ATOM 1124 N N . ASP A 1 145 ? -22.938 -5.418 43.844 1.00 50.66 145 ASP A N 1
ATOM 1125 C CA . ASP A 1 145 ? -23.962 -6.473 43.966 1.00 50.66 145 ASP A CA 1
ATOM 1126 C C . ASP A 1 145 ? -23.829 -7.334 45.254 1.00 50.66 145 ASP A C 1
ATOM 1128 O O . ASP A 1 145 ? -24.585 -8.297 45.407 1.00 50.66 145 ASP A O 1
ATOM 1132 N N . ASP A 1 146 ? -22.923 -6.987 46.185 1.00 43.38 146 ASP A N 1
ATOM 1133 C CA . ASP A 1 146 ? -22.740 -7.651 47.499 1.00 43.38 146 ASP A CA 1
ATOM 1134 C C . ASP A 1 146 ? -23.235 -6.806 48.697 1.00 43.38 146 ASP A C 1
ATOM 1136 O O . ASP A 1 146 ? -22.882 -5.607 48.804 1.00 43.38 146 ASP A O 1
#

Foldseek 3Di:
DVLLVVLVVLLVLLVVLLVVLVCVVVDVPPPPDCPPVVVVVLVVLLVVLVVLLVVLVVLCVVCVVVVPPVSPVVSVLSNVSSVVSVVVSVVVVVCVVPVPCSSVNSVVSNVNSVVSNVVSVVSNVVVVVVVVVVVVVVVVVVVVVD

Organism: NCBI:txid1028688

Secondary structure (DSSP, 8-state):
-HHHHHHHHHHHHHHHHHHHHHHHHHS-----S-HHHHHHHHHHHHHHHHHHHHHHHHHHHHHHHTT-HHHHHHHHHHHHHHHHHHHHHHHHHHHHH-GGGTHHHHHHHHHHHHHHHHHHHHHHHHHHHHHHHHHHHHHHTTSS--

Radius of gyration: 20.52 Å; chains: 1; bounding box: 44×22×69 Å

Sequence (146 aa):
KACIVIAAFFIASAFSLVYKSTKALADDERENEEEEARIMTDAFSAFCGVVALIVASVKVYLGRRLNSRALLTDSIITYVGSIMSFLGVLGLELYRSDDRVWYLDAIFGMCCGAFLFIFGLKLLIQLTCLYKNKKTESVLHADDDD

InterPro domains:
  IPR026765 Transmembrane protein 163 [PTHR31937] (2-127)
  IPR027469 Cation efflux transmembrane domain superfamily [G3DSA:1.20.1510.10] (2-128)
  IPR027469 Cation efflux transmembrane domain superfamily [SSF161111] (3-126)
  IPR058533 Cation efflux protein, transmembrane domain [PF01545] (3-125)

pLDDT: mean 77.62, std 11.68, range [43.38, 91.25]